Protein AF-A0A958UYF9-F1 (afdb_monomer_lite)

Radius of gyration: 12.69 Å; chains: 1; bounding box: 29×39×25 Å

pLDDT: mean 91.75, std 8.1, range [53.62, 98.12]

Foldseek 3Di:
DLVLLVVLVVCVVVVHPNLVSLQVNLVVLVVCLVCVVVVNNCVPQPDQDPPPDDPVSNVSSVVSVPDDSVNSNVSSCVSNVVND

Structure (mmCIF, N/CA/C/O backbone):
data_AF-A0A958UYF9-F1
#
_entry.id   AF-A0A958UYF9-F1
#
loop_
_atom_site.group_PDB
_atom_site.id
_atom_site.type_symbol
_atom_site.label_atom_id
_atom_site.label_alt_id
_atom_site.label_comp_id
_atom_site.label_asym_id
_atom_site.label_entity_id
_atom_site.label_seq_id
_atom_site.pdbx_PDB_ins_code
_atom_site.Cartn_x
_atom_site.Cartn_y
_atom_site.Cartn_z
_atom_site.occupancy
_atom_site.B_iso_or_equiv
_atom_site.auth_seq_id
_atom_site.auth_comp_id
_atom_site.auth_asym_id
_atom_site.auth_atom_id
_atom_site.pdbx_PDB_model_num
ATOM 1 N N . TYR A 1 1 ? -5.060 0.011 -6.971 1.00 83.81 1 TYR A N 1
ATOM 2 C CA . TYR A 1 1 ? -3.893 0.751 -6.440 1.00 83.81 1 TYR A CA 1
ATOM 3 C C . TYR A 1 1 ? -2.693 -0.166 -6.225 1.00 83.81 1 TYR A C 1
ATOM 5 O O . TYR A 1 1 ? -1.602 0.213 -6.626 1.00 83.81 1 TYR A O 1
ATOM 13 N N . GLY A 1 2 ? -2.875 -1.384 -5.689 1.00 86.25 2 GLY A N 1
ATOM 14 C CA . GLY A 1 2 ? -1.773 -2.330 -5.440 1.00 86.25 2 GLY A CA 1
ATOM 15 C C . GLY A 1 2 ? -0.903 -2.654 -6.664 1.00 86.25 2 GLY A C 1
ATOM 16 O O . GLY A 1 2 ? 0.316 -2.582 -6.571 1.00 86.25 2 GLY A O 1
ATOM 17 N N . LEU A 1 3 ? -1.501 -2.910 -7.834 1.00 90.50 3 LEU A N 1
ATOM 18 C CA . LEU A 1 3 ? -0.737 -3.141 -9.071 1.00 90.50 3 LEU A CA 1
ATOM 19 C C . LEU A 1 3 ? 0.132 -1.933 -9.474 1.00 90.50 3 LEU A C 1
ATOM 21 O O . LEU A 1 3 ? 1.249 -2.107 -9.949 1.00 90.50 3 LEU A O 1
ATOM 25 N N . GLY A 1 4 ? -0.357 -0.711 -9.237 1.00 91.19 4 GLY A N 1
ATOM 26 C CA . GLY A 1 4 ? 0.396 0.517 -9.504 1.00 91.19 4 GLY A CA 1
ATOM 27 C C . GLY A 1 4 ? 1.617 0.667 -8.596 1.00 91.19 4 GLY A C 1
ATOM 28 O O . GLY A 1 4 ? 2.672 1.074 -9.069 1.00 91.19 4 GLY A O 1
ATOM 29 N N . ILE A 1 5 ? 1.499 0.278 -7.320 1.00 93.50 5 ILE A N 1
ATOM 30 C CA . ILE A 1 5 ? 2.629 0.234 -6.375 1.00 93.50 5 ILE A CA 1
ATOM 31 C C . ILE A 1 5 ? 3.666 -0.781 -6.854 1.00 93.50 5 ILE A C 1
ATOM 33 O O . ILE A 1 5 ? 4.840 -0.444 -6.955 1.00 93.50 5 ILE A O 1
ATOM 37 N N . TYR A 1 6 ? 3.230 -1.991 -7.209 1.00 94.25 6 TYR A N 1
ATOM 38 C CA . TYR A 1 6 ? 4.129 -3.038 -7.693 1.00 94.25 6 TYR A CA 1
ATOM 39 C C . TYR A 1 6 ? 4.907 -2.603 -8.946 1.00 94.25 6 TYR A C 1
ATOM 41 O O . TYR A 1 6 ? 6.132 -2.697 -8.973 1.00 94.25 6 TYR A O 1
ATOM 49 N N . ALA A 1 7 ? 4.221 -2.032 -9.943 1.00 91.38 7 ALA A N 1
ATOM 50 C CA . ALA A 1 7 ? 4.866 -1.511 -11.149 1.00 91.38 7 ALA A CA 1
ATOM 51 C C . ALA A 1 7 ? 5.826 -0.343 -10.847 1.00 91.38 7 ALA A C 1
ATOM 53 O O . ALA A 1 7 ? 6.931 -0.287 -11.384 1.00 91.38 7 ALA A O 1
ATOM 54 N N . ALA A 1 8 ? 5.442 0.579 -9.958 1.00 89.06 8 ALA A N 1
ATOM 55 C CA . ALA A 1 8 ? 6.305 1.685 -9.547 1.00 89.06 8 ALA A CA 1
ATOM 56 C C . ALA A 1 8 ? 7.579 1.192 -8.838 1.00 89.06 8 ALA A C 1
ATOM 58 O O . ALA A 1 8 ? 8.662 1.708 -9.109 1.00 89.06 8 ALA A O 1
ATOM 59 N N . MET A 1 9 ? 7.485 0.157 -7.997 1.00 89.50 9 MET A N 1
ATOM 60 C CA . MET A 1 9 ? 8.656 -0.465 -7.369 1.00 89.50 9 MET A CA 1
ATOM 61 C C . MET A 1 9 ? 9.609 -1.071 -8.409 1.00 89.50 9 MET A C 1
ATOM 63 O O . MET A 1 9 ? 10.819 -0.888 -8.294 1.00 89.50 9 MET A O 1
ATOM 67 N N . GLN A 1 10 ? 9.084 -1.717 -9.456 1.00 90.00 10 GLN A N 1
ATOM 68 C CA . GLN A 1 10 ? 9.903 -2.235 -10.560 1.00 90.00 10 GLN A CA 1
ATOM 69 C C . GLN A 1 10 ? 10.617 -1.106 -11.323 1.00 90.00 10 GLN A C 1
ATOM 71 O O . GLN A 1 10 ? 11.807 -1.205 -11.609 1.00 90.00 10 GLN A O 1
ATOM 76 N N . PHE A 1 11 ? 9.939 0.015 -11.591 1.00 87.81 11 PHE A N 1
ATOM 77 C CA . PHE A 1 11 ? 10.576 1.166 -12.244 1.00 87.81 11 PHE A CA 1
ATOM 78 C C . PHE A 1 11 ? 11.660 1.840 -11.392 1.00 87.81 11 PHE A C 1
ATOM 80 O O . PHE A 1 11 ? 12.644 2.337 -11.947 1.00 87.81 11 PHE A O 1
ATOM 87 N N . LEU A 1 12 ? 11.504 1.851 -10.063 1.00 86.38 12 LEU A N 1
ATOM 88 C CA . LEU A 1 12 ? 12.533 2.356 -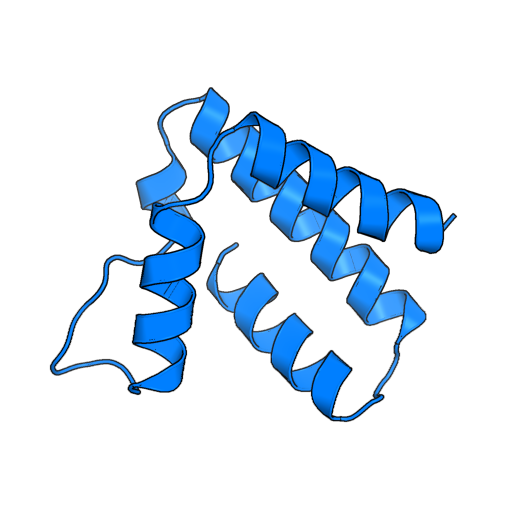9.150 1.00 86.38 12 LEU A CA 1
ATOM 89 C C . LEU A 1 12 ? 13.775 1.461 -9.129 1.00 86.38 12 LEU A C 1
ATOM 91 O O . LEU A 1 12 ? 14.884 1.990 -9.098 1.00 86.38 12 LEU A O 1
ATOM 95 N N . GLN A 1 13 ? 13.611 0.136 -9.201 1.00 84.88 13 GLN A N 1
ATOM 96 C CA . GLN A 1 13 ? 14.744 -0.794 -9.321 1.00 84.88 13 GLN A CA 1
ATOM 97 C C . GLN A 1 13 ? 15.576 -0.511 -10.581 1.00 84.88 13 GLN A C 1
ATOM 99 O O . GLN A 1 13 ? 16.804 -0.501 -10.522 1.00 84.88 13 GLN A O 1
ATOM 104 N N . ASP A 1 14 ? 14.910 -0.169 -11.685 1.00 83.19 14 ASP A N 1
ATOM 105 C CA . ASP A 1 14 ? 15.537 0.209 -12.957 1.00 83.19 14 ASP A CA 1
ATOM 106 C C . ASP A 1 14 ? 16.131 1.637 -12.980 1.00 83.19 14 ASP A C 1
ATOM 108 O O . ASP A 1 14 ? 16.654 2.064 -14.012 1.00 83.19 14 ASP A O 1
ATOM 112 N N . LYS A 1 15 ? 16.021 2.413 -11.888 1.00 75.88 15 LYS A N 1
ATOM 113 C CA . LYS A 1 15 ? 16.403 3.842 -11.795 1.00 75.88 15 LYS A CA 1
ATOM 114 C C . LYS A 1 15 ? 15.769 4.743 -12.870 1.00 75.88 15 LYS A C 1
ATOM 116 O O . LYS A 1 15 ? 16.320 5.781 -13.242 1.00 75.88 15 LYS A O 1
ATOM 121 N N . LYS A 1 16 ? 14.588 4.383 -13.385 1.00 69.75 16 LYS A N 1
ATOM 122 C CA . LYS A 1 16 ? 13.880 5.166 -14.413 1.00 69.75 16 LYS A C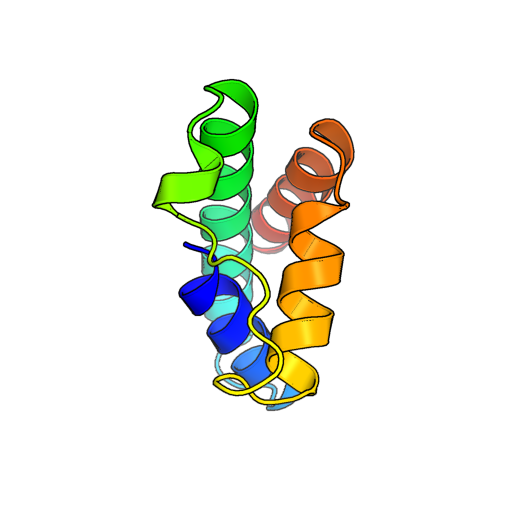A 1
ATOM 123 C C . LYS A 1 16 ? 12.943 6.189 -13.771 1.00 69.75 16 LYS A C 1
ATOM 125 O O . LYS A 1 16 ? 12.103 5.841 -12.944 1.00 69.75 16 LYS A O 1
ATOM 130 N N . LYS A 1 17 ? 13.028 7.448 -14.230 1.00 70.75 17 LYS A N 1
ATOM 131 C CA . LYS A 1 17 ? 12.103 8.547 -13.868 1.00 70.75 17 LYS A CA 1
ATOM 132 C C . LYS A 1 17 ? 11.867 8.661 -12.352 1.00 70.75 17 LYS A C 1
ATOM 134 O O . LYS A 1 17 ? 10.731 8.791 -11.907 1.00 70.75 17 LYS A O 1
ATOM 139 N N . GLU A 1 18 ? 12.945 8.598 -11.574 1.00 79.94 18 GLU A N 1
ATOM 140 C CA . GLU A 1 18 ? 12.914 8.372 -10.123 1.00 79.94 18 GLU A CA 1
ATOM 141 C C . GLU A 1 18 ? 11.976 9.323 -9.363 1.00 79.94 18 GLU A C 1
ATOM 143 O O . GLU A 1 18 ? 11.110 8.851 -8.633 1.00 79.94 18 GLU A O 1
ATOM 148 N N . ALA A 1 19 ? 12.066 10.638 -9.591 1.00 85.50 19 ALA A N 1
ATOM 149 C CA . ALA A 1 19 ? 11.220 11.617 -8.900 1.00 85.50 19 ALA A CA 1
ATOM 150 C C . ALA A 1 19 ? 9.719 11.439 -9.210 1.00 85.50 19 ALA A C 1
ATOM 152 O O . ALA A 1 19 ? 8.891 11.383 -8.305 1.00 85.50 19 ALA A O 1
ATOM 153 N N . TYR A 1 20 ? 9.364 11.276 -10.490 1.00 86.75 20 TYR A N 1
ATOM 154 C CA . TYR A 1 20 ? 7.975 11.047 -10.905 1.00 86.75 20 TYR A CA 1
ATOM 155 C C . TYR A 1 20 ? 7.433 9.733 -10.331 1.00 86.75 20 TYR A C 1
ATOM 157 O O . TYR A 1 20 ? 6.315 9.680 -9.820 1.00 86.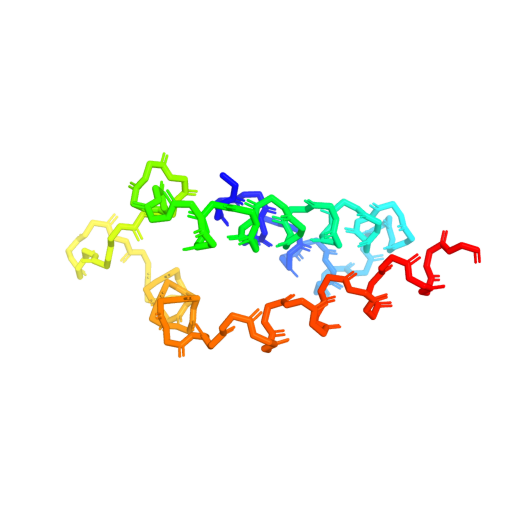75 20 TYR A O 1
ATOM 165 N N . THR A 1 21 ? 8.236 8.670 -10.384 1.00 89.50 21 THR A N 1
ATOM 166 C CA . THR A 1 21 ? 7.855 7.352 -9.872 1.00 89.50 21 THR A CA 1
ATOM 167 C C . THR A 1 21 ? 7.674 7.378 -8.351 1.00 89.50 21 THR A C 1
ATOM 169 O O . THR A 1 21 ? 6.683 6.836 -7.864 1.00 89.50 21 THR A O 1
ATOM 172 N N . LYS A 1 22 ? 8.558 8.057 -7.600 1.00 91.12 22 LYS A N 1
ATOM 173 C CA . LYS A 1 22 ? 8.429 8.250 -6.142 1.00 91.12 22 LYS A CA 1
ATOM 174 C C . LYS A 1 22 ? 7.168 9.030 -5.774 1.00 91.12 22 LYS A C 1
ATOM 176 O O . LYS A 1 22 ? 6.421 8.583 -4.905 1.00 91.12 22 LYS A O 1
ATOM 181 N N . PHE A 1 23 ? 6.865 10.121 -6.478 1.00 91.75 23 PHE A N 1
ATOM 182 C CA . PHE A 1 23 ? 5.640 10.890 -6.242 1.00 91.75 23 PHE A CA 1
ATOM 183 C C . PHE A 1 23 ? 4.382 10.023 -6.399 1.00 91.75 23 PHE A C 1
ATOM 185 O O . PHE A 1 23 ? 3.519 9.984 -5.516 1.00 91.75 23 PHE A O 1
ATOM 192 N N . TRP A 1 24 ? 4.289 9.270 -7.501 1.00 91.81 24 TRP A N 1
ATOM 193 C CA . TRP A 1 24 ? 3.151 8.382 -7.740 1.00 91.81 24 TRP A CA 1
ATOM 194 C C . TRP A 1 24 ? 3.100 7.203 -6.774 1.00 91.81 24 TRP A C 1
ATOM 196 O O . TRP A 1 24 ? 2.005 6.797 -6.386 1.00 91.81 24 TRP A O 1
ATOM 206 N N . LEU A 1 25 ? 4.249 6.690 -6.335 1.00 94.12 25 LEU A N 1
ATOM 207 C CA . LEU A 1 25 ? 4.318 5.674 -5.291 1.00 94.12 25 LEU A CA 1
ATOM 208 C C . LEU A 1 25 ? 3.701 6.197 -3.987 1.00 94.12 25 LEU A C 1
ATOM 210 O O . LEU A 1 25 ? 2.806 5.552 -3.438 1.00 94.12 25 LEU A O 1
ATOM 214 N N . GLY A 1 26 ? 4.082 7.405 -3.559 1.00 95.50 26 GLY A N 1
ATOM 215 C CA . GLY A 1 26 ? 3.489 8.081 -2.403 1.00 95.50 26 GLY A CA 1
ATOM 216 C C . GLY A 1 26 ? 1.976 8.263 -2.541 1.00 95.50 26 GLY A C 1
ATOM 217 O O . GLY A 1 26 ? 1.219 7.899 -1.640 1.00 95.50 26 GLY A O 1
ATOM 218 N N . LYS A 1 27 ? 1.501 8.718 -3.709 1.00 96.00 27 LYS A N 1
ATOM 219 C CA . LYS A 1 27 ? 0.059 8.852 -3.986 1.00 96.00 27 LYS A CA 1
ATOM 220 C C . LYS A 1 27 ? -0.696 7.529 -3.970 1.00 96.00 27 LYS A C 1
ATOM 222 O O . LYS A 1 27 ? -1.833 7.478 -3.501 1.00 96.00 27 LYS A O 1
ATOM 227 N N . MET A 1 28 ? -0.093 6.444 -4.440 1.00 96.81 28 MET A N 1
ATOM 228 C CA . MET A 1 28 ? -0.729 5.130 -4.381 1.00 96.81 28 MET A CA 1
ATOM 229 C C . MET A 1 28 ? -0.799 4.601 -2.945 1.00 96.81 28 MET A C 1
ATOM 231 O O . MET A 1 28 ? -1.837 4.060 -2.565 1.00 96.81 28 MET A O 1
ATOM 235 N N . PHE A 1 29 ? 0.239 4.807 -2.127 1.00 97.38 29 PHE A N 1
ATOM 236 C CA . PHE A 1 29 ? 0.190 4.481 -0.698 1.00 97.38 29 PHE A CA 1
ATOM 237 C C . PHE A 1 29 ? -0.830 5.340 0.066 1.00 97.38 29 PHE A C 1
ATOM 239 O O . PHE A 1 29 ? -1.560 4.797 0.890 1.00 97.38 29 PHE A O 1
ATOM 246 N N . GLU A 1 30 ? -0.987 6.626 -0.269 1.00 97.50 30 GLU A N 1
ATOM 247 C CA . GLU A 1 30 ? -2.057 7.490 0.264 1.00 97.50 30 GLU A CA 1
ATOM 248 C C . GLU A 1 30 ? -3.451 6.908 -0.049 1.00 97.50 30 GLU A C 1
ATOM 250 O O . GLU A 1 30 ? -4.308 6.810 0.829 1.00 97.50 30 GLU A O 1
ATOM 255 N N . LYS A 1 31 ? -3.675 6.411 -1.274 1.00 97.31 31 LYS A N 1
ATOM 256 C CA . LYS A 1 31 ? -4.934 5.729 -1.625 1.00 97.31 31 LYS A CA 1
ATOM 257 C C . LYS A 1 31 ? -5.128 4.399 -0.893 1.00 97.31 31 LYS A C 1
ATOM 259 O O . LYS A 1 31 ? -6.260 4.072 -0.542 1.00 97.31 31 LYS A O 1
ATOM 264 N N . ILE A 1 32 ? -4.060 3.636 -0.652 1.00 97.69 32 ILE A N 1
ATOM 265 C CA . ILE A 1 32 ? -4.115 2.410 0.161 1.00 97.69 32 ILE A CA 1
ATOM 266 C C . ILE A 1 32 ? -4.441 2.735 1.626 1.00 97.69 32 ILE A C 1
ATOM 268 O O . ILE A 1 32 ? -5.251 2.027 2.224 1.00 97.69 32 ILE A O 1
ATOM 272 N N . TYR A 1 33 ? -3.876 3.810 2.182 1.00 98.00 33 TYR A N 1
ATOM 273 C CA . TYR A 1 33 ? -4.178 4.294 3.532 1.00 98.00 33 TYR A CA 1
ATOM 274 C C . TYR A 1 33 ? -5.666 4.613 3.675 1.00 98.00 33 TYR A C 1
ATOM 276 O O . TYR A 1 33 ? -6.335 4.045 4.540 1.00 98.00 33 TYR A O 1
ATOM 284 N N . GLU A 1 34 ? -6.206 5.436 2.773 1.00 97.56 34 GLU A N 1
ATOM 285 C CA . GLU A 1 34 ? -7.631 5.774 2.776 1.00 97.56 34 GLU A CA 1
ATOM 286 C C . GLU A 1 34 ? -8.502 4.527 2.605 1.00 97.56 34 GLU A C 1
ATOM 288 O O . GLU A 1 34 ? -9.515 4.368 3.286 1.00 97.56 34 GLU A O 1
ATOM 293 N N . ALA A 1 35 ? -8.101 3.594 1.741 1.00 96.94 35 ALA A N 1
ATOM 294 C CA . ALA A 1 35 ? -8.862 2.372 1.537 1.00 96.94 35 ALA A CA 1
ATOM 295 C C . ALA A 1 35 ? -8.879 1.458 2.776 1.00 96.94 35 ALA A C 1
ATOM 297 O O . ALA A 1 35 ? -9.906 0.861 3.112 1.00 96.94 35 ALA A O 1
ATOM 298 N N . ARG A 1 36 ? -7.750 1.355 3.487 1.00 96.81 36 ARG A N 1
ATOM 299 C CA . ARG A 1 36 ? -7.644 0.573 4.724 1.00 96.81 36 ARG A CA 1
ATOM 300 C C . ARG A 1 36 ? -8.414 1.222 5.869 1.00 96.81 36 ARG A C 1
ATOM 302 O O . ARG A 1 36 ? -9.145 0.519 6.560 1.00 96.81 36 ARG A O 1
ATOM 309 N N . LYS A 1 37 ? -8.313 2.547 6.016 1.00 97.31 37 LYS A N 1
ATOM 310 C CA . LYS A 1 37 ? -9.072 3.341 6.995 1.00 97.31 37 LYS A CA 1
ATOM 311 C C . LYS A 1 37 ? -10.585 3.191 6.811 1.00 97.31 37 LYS A C 1
ATOM 313 O O . LYS A 1 37 ? -11.313 3.110 7.791 1.00 97.31 37 LYS A O 1
ATOM 318 N N . ASN A 1 38 ? -11.038 3.104 5.561 1.00 97.25 38 ASN A N 1
ATOM 319 C CA . ASN A 1 38 ? -12.450 2.963 5.201 1.00 97.25 38 ASN A CA 1
ATOM 320 C C . ASN A 1 38 ? -12.899 1.499 5.003 1.00 97.25 38 ASN A C 1
ATOM 322 O O . ASN A 1 38 ? -13.953 1.259 4.415 1.00 97.25 38 ASN A O 1
ATOM 326 N N . TYR A 1 39 ? -12.105 0.516 5.450 1.00 94.44 39 TYR A N 1
ATOM 327 C CA . TYR A 1 39 ? -12.421 -0.921 5.385 1.00 94.44 39 TYR A CA 1
ATOM 328 C C . TYR A 1 39 ? -12.758 -1.461 3.979 1.00 94.44 39 TYR A C 1
ATOM 330 O O . TYR A 1 39 ? -13.471 -2.452 3.838 1.00 94.44 39 TYR A O 1
ATOM 338 N N . ASN A 1 40 ? -12.233 -0.841 2.918 1.00 96.50 40 ASN A N 1
ATOM 339 C CA . ASN A 1 40 ? -12.511 -1.211 1.525 1.00 96.50 40 ASN A CA 1
ATOM 340 C C . ASN A 1 40 ? -11.244 -1.577 0.724 1.00 96.50 40 ASN A C 1
ATOM 342 O O . ASN A 1 40 ? -11.278 -1.652 -0.506 1.00 96.50 40 ASN A O 1
ATOM 346 N N . LEU A 1 41 ? -10.132 -1.856 1.419 1.00 94.94 41 LEU A N 1
ATOM 347 C CA . LEU A 1 41 ? -8.839 -2.229 0.830 1.00 94.94 41 LEU A CA 1
ATOM 348 C C . LEU A 1 41 ? -8.937 -3.402 -0.158 1.00 94.94 41 LEU A C 1
ATOM 350 O O . LEU A 1 41 ? -8.276 -3.396 -1.194 1.00 94.94 41 LEU A O 1
ATOM 354 N N . ASN A 1 42 ? -9.809 -4.371 0.121 1.00 94.75 42 ASN A N 1
ATOM 355 C CA . ASN A 1 42 ? -10.073 -5.531 -0.736 1.00 94.75 42 ASN A CA 1
ATOM 356 C C . ASN A 1 42 ? -10.559 -5.181 -2.155 1.00 94.75 42 ASN A C 1
ATOM 358 O O . ASN A 1 42 ? -10.510 -6.043 -3.026 1.00 94.75 42 ASN A O 1
ATOM 362 N N . ARG A 1 43 ? -11.034 -3.953 -2.397 1.00 93.88 43 ARG A N 1
ATOM 363 C CA . ARG A 1 43 ? -11.413 -3.469 -3.735 1.00 93.88 43 ARG A CA 1
ATOM 364 C C . ARG A 1 43 ? -10.218 -2.994 -4.562 1.00 93.88 43 ARG A C 1
ATOM 366 O O . ARG A 1 43 ? -10.350 -2.802 -5.765 1.00 93.88 43 ARG A O 1
ATOM 373 N N . TYR A 1 44 ? -9.077 -2.750 -3.920 1.00 94.62 44 TYR A N 1
ATOM 374 C CA . TYR A 1 44 ? -7.948 -2.039 -4.523 1.00 94.62 44 TYR A CA 1
ATOM 375 C C . TYR A 1 44 ? -6.601 -2.761 -4.415 1.00 94.62 44 TYR A C 1
ATOM 377 O O . TYR A 1 44 ? -5.633 -2.317 -5.058 1.00 94.62 44 TYR A O 1
ATOM 385 N N . LEU A 1 45 ? -6.547 -3.816 -3.601 1.00 95.56 45 LEU A N 1
ATOM 386 C CA . LEU A 1 45 ? -5.413 -4.706 -3.401 1.00 95.56 45 LEU A CA 1
ATOM 387 C C . LEU A 1 45 ? -5.871 -6.150 -3.618 1.00 95.56 45 LEU A C 1
ATOM 389 O O . LEU A 1 45 ? -6.820 -6.613 -2.979 1.00 95.56 45 LEU A O 1
ATOM 393 N N . ASP A 1 46 ? -5.180 -6.848 -4.511 1.00 95.25 46 ASP A N 1
ATOM 394 C CA . ASP A 1 46 ? -5.492 -8.234 -4.837 1.00 95.25 46 ASP A CA 1
ATOM 395 C C . ASP A 1 46 ? -5.230 -9.152 -3.645 1.00 95.25 46 ASP A C 1
ATOM 397 O O . ASP A 1 46 ? -4.363 -8.906 -2.806 1.00 95.25 46 ASP A O 1
ATOM 401 N N . ARG A 1 47 ? -5.976 -10.254 -3.575 1.00 93.88 47 ARG A N 1
ATOM 402 C CA . ARG A 1 47 ? -5.674 -11.340 -2.638 1.00 93.88 47 ARG A CA 1
ATOM 403 C C . ARG A 1 47 ? -4.527 -12.187 -3.180 1.00 93.88 47 ARG A C 1
ATOM 405 O O . ARG A 1 47 ? -4.359 -12.313 -4.393 1.00 93.88 47 ARG A O 1
ATOM 412 N N . VAL A 1 48 ? -3.788 -12.806 -2.269 1.00 93.81 48 VAL A N 1
ATOM 413 C CA . VAL A 1 48 ? -2.725 -13.757 -2.606 1.00 93.81 48 VAL A CA 1
ATOM 414 C C . VAL A 1 48 ? -3.347 -15.002 -3.242 1.00 93.81 48 VAL A C 1
ATOM 416 O O . VAL A 1 48 ? -4.246 -15.615 -2.662 1.00 93.81 48 VAL A O 1
ATOM 419 N N . LYS A 1 49 ? -2.882 -15.364 -4.440 1.00 92.88 49 LYS A N 1
ATOM 420 C CA . LYS A 1 49 ? -3.324 -16.540 -5.202 1.00 92.88 49 LYS A CA 1
ATOM 421 C C . LYS A 1 49 ? -2.106 -17.339 -5.680 1.00 92.88 49 LYS A C 1
ATOM 423 O O . LYS A 1 49 ? -1.566 -17.028 -6.741 1.00 92.88 49 LYS A O 1
ATOM 428 N N . PRO A 1 50 ? -1.694 -18.394 -4.951 1.00 87.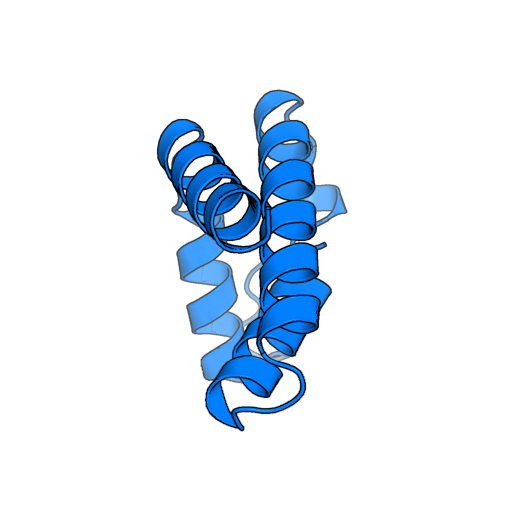06 50 PRO A N 1
ATOM 429 C CA . PRO A 1 50 ? -0.428 -19.085 -5.207 1.00 87.06 50 PRO A CA 1
ATOM 430 C C . PRO A 1 50 ? -0.243 -19.678 -6.607 1.00 87.06 50 PRO A C 1
ATOM 432 O O . PRO A 1 50 ? 0.885 -19.822 -7.062 1.00 87.06 50 PRO A O 1
ATOM 435 N N . LYS A 1 51 ? -1.339 -20.037 -7.284 1.00 90.50 51 LYS A N 1
ATOM 436 C CA . LYS A 1 51 ? -1.309 -20.697 -8.599 1.00 90.50 51 LYS A CA 1
ATOM 437 C C . LYS A 1 51 ? -1.347 -19.728 -9.783 1.00 90.50 51 LYS A C 1
ATOM 439 O O . LYS A 1 51 ? -0.934 -20.106 -10.872 1.00 90.50 51 LYS A O 1
ATOM 444 N N . ASP A 1 52 ? -1.810 -18.498 -9.560 1.00 90.81 52 ASP A N 1
ATOM 445 C CA . ASP A 1 52 ? -2.149 -17.553 -10.635 1.00 90.81 52 ASP A CA 1
ATOM 446 C C . ASP A 1 52 ? -1.224 -16.322 -10.655 1.00 90.81 52 ASP A C 1
ATOM 448 O O . ASP A 1 52 ? -1.414 -15.406 -11.452 1.00 90.81 52 ASP A O 1
ATOM 452 N N . GLN A 1 53 ? -0.254 -16.253 -9.740 1.00 92.69 53 GLN A N 1
ATOM 453 C CA . GLN A 1 53 ? 0.606 -15.089 -9.522 1.00 92.69 53 GLN A CA 1
ATOM 454 C C . GLN A 1 53 ? 2.069 -15.518 -9.436 1.00 92.69 53 GLN A C 1
ATOM 456 O O . GLN A 1 53 ? 2.378 -16.564 -8.866 1.00 92.69 53 GLN A O 1
ATOM 461 N N . SER A 1 54 ? 2.984 -14.687 -9.942 1.00 93.69 54 SER A N 1
ATOM 462 C CA . SER A 1 54 ? 4.418 -14.902 -9.730 1.00 93.69 54 SER A CA 1
ATOM 463 C C . SER A 1 54 ? 4.760 -14.859 -8.239 1.00 93.69 54 SER A C 1
ATOM 465 O O . SER A 1 54 ? 4.102 -14.168 -7.458 1.00 93.69 54 SER A O 1
ATOM 467 N N . GLU A 1 55 ? 5.823 -15.554 -7.839 1.00 94.62 55 GLU A N 1
ATOM 468 C CA . GLU A 1 55 ? 6.282 -15.559 -6.446 1.00 94.62 55 GLU A CA 1
ATOM 469 C C . GLU A 1 55 ? 6.561 -14.138 -5.927 1.00 94.62 55 GLU A C 1
ATOM 471 O O . GLU A 1 55 ? 6.122 -13.771 -4.838 1.00 94.62 55 GLU A O 1
ATOM 476 N N . SER A 1 56 ? 7.206 -13.296 -6.740 1.00 94.00 56 SER A N 1
ATOM 477 C CA . SER A 1 56 ? 7.504 -11.909 -6.368 1.00 94.00 56 SER A CA 1
ATOM 478 C C . SER A 1 56 ? 6.242 -11.076 -6.130 1.00 94.00 56 SER A C 1
ATOM 480 O O . SER A 1 56 ? 6.206 -10.254 -5.213 1.00 94.00 56 SER A O 1
ATOM 482 N N . TYR A 1 57 ? 5.180 -11.299 -6.910 1.00 95.06 57 TYR A N 1
ATOM 483 C CA . TYR A 1 57 ? 3.910 -10.613 -6.696 1.00 95.06 57 TYR A CA 1
ATOM 484 C C . TYR A 1 57 ? 3.189 -11.130 -5.446 1.00 95.06 57 TYR A C 1
ATOM 486 O O . TYR A 1 57 ? 2.624 -10.341 -4.693 1.00 95.06 57 TYR A O 1
ATOM 494 N N . GLN A 1 58 ? 3.267 -12.431 -5.159 1.00 95.25 58 GLN A N 1
ATOM 495 C CA . GLN A 1 58 ? 2.723 -12.999 -3.921 1.00 95.25 58 GLN A CA 1
ATOM 496 C C . GLN A 1 58 ? 3.417 -12.430 -2.678 1.00 95.25 58 GLN A C 1
ATOM 498 O O . GLN A 1 58 ? 2.743 -12.042 -1.725 1.00 95.25 58 GLN A O 1
ATOM 503 N N . GLN A 1 59 ? 4.750 -12.330 -2.691 1.00 95.19 59 GLN A N 1
ATOM 504 C CA . GLN A 1 59 ? 5.525 -11.710 -1.611 1.00 95.19 59 GLN A CA 1
ATOM 505 C C . GLN A 1 59 ? 5.134 -10.239 -1.415 1.00 95.19 59 GLN A C 1
ATOM 507 O O . GLN A 1 59 ? 4.893 -9.811 -0.285 1.00 95.19 59 GLN A O 1
ATOM 512 N N . PHE A 1 60 ? 4.980 -9.490 -2.511 1.00 96.12 60 PHE A N 1
ATOM 513 C CA . PHE A 1 60 ? 4.466 -8.121 -2.476 1.00 96.12 60 PHE A CA 1
ATOM 514 C C . PHE A 1 60 ? 3.073 -8.042 -1.834 1.00 96.12 60 PHE A C 1
ATOM 516 O O . PHE A 1 60 ? 2.856 -7.241 -0.925 1.00 96.12 60 PHE A O 1
ATOM 523 N N . LEU A 1 61 ? 2.126 -8.882 -2.261 1.00 96.88 61 LEU A N 1
ATOM 524 C CA . LEU A 1 61 ? 0.774 -8.881 -1.703 1.00 96.88 61 LEU A CA 1
ATOM 525 C C . LEU A 1 61 ? 0.772 -9.258 -0.216 1.00 96.88 61 LEU A C 1
ATOM 527 O O . LEU A 1 61 ? 0.092 -8.594 0.564 1.00 96.88 61 LEU A O 1
ATOM 531 N N . ASN A 1 62 ? 1.556 -10.260 0.192 1.00 96.31 62 ASN A N 1
ATOM 532 C CA . ASN A 1 62 ? 1.722 -10.635 1.600 1.00 96.31 62 ASN A CA 1
ATOM 533 C C . ASN A 1 62 ? 2.221 -9.455 2.442 1.00 96.31 62 ASN A C 1
ATOM 535 O O . ASN A 1 62 ? 1.655 -9.166 3.495 1.00 96.31 62 ASN A O 1
ATOM 539 N N . PHE A 1 63 ? 3.239 -8.740 1.960 1.00 96.06 63 PHE A N 1
ATOM 540 C CA . PHE A 1 63 ? 3.735 -7.532 2.613 1.00 96.06 63 PHE A CA 1
ATOM 541 C C . PHE A 1 63 ? 2.628 -6.477 2.754 1.00 96.06 63 PHE A C 1
ATOM 543 O O . PHE A 1 63 ? 2.331 -6.036 3.862 1.00 96.06 63 PHE A O 1
ATOM 550 N N . MET A 1 64 ? 1.945 -6.136 1.657 1.00 97.25 64 MET A N 1
ATOM 551 C CA . MET A 1 64 ? 0.895 -5.109 1.651 1.00 97.25 64 MET A CA 1
ATOM 552 C C . MET A 1 64 ? -0.279 -5.445 2.583 1.00 97.25 64 MET A C 1
ATOM 554 O O . MET A 1 64 ? -0.810 -4.568 3.276 1.00 97.25 64 MET A O 1
ATOM 558 N N . TRP A 1 65 ? -0.689 -6.714 2.633 1.00 96.88 65 TRP A N 1
ATOM 559 C CA . TRP A 1 65 ? -1.756 -7.160 3.527 1.00 96.88 65 TRP A CA 1
ATOM 560 C C . TRP A 1 65 ? -1.354 -7.117 5.001 1.00 96.88 65 TRP A C 1
ATOM 562 O O . TRP A 1 65 ? -2.226 -6.862 5.829 1.00 96.88 65 TRP A O 1
ATOM 572 N N . ASN A 1 66 ? -0.071 -7.265 5.328 1.00 97.06 66 ASN A N 1
ATOM 573 C CA . ASN A 1 66 ? 0.415 -7.243 6.709 1.00 97.06 66 ASN A CA 1
ATOM 574 C C . ASN A 1 66 ? 0.741 -5.841 7.249 1.00 97.06 66 ASN A C 1
ATOM 576 O O . ASN A 1 66 ? 0.895 -5.695 8.458 1.00 97.06 66 ASN A O 1
ATOM 580 N N . LEU A 1 67 ? 0.799 -4.812 6.396 1.00 97.19 67 LEU A N 1
ATOM 581 C CA . LEU A 1 67 ? 1.058 -3.440 6.843 1.00 97.19 67 LEU A CA 1
ATOM 582 C C . LEU A 1 67 ? -0.035 -2.899 7.778 1.00 97.19 67 LEU A C 1
ATOM 584 O O . LEU A 1 67 ? -1.232 -2.969 7.485 1.00 97.19 67 LEU A O 1
ATOM 588 N N . LYS A 1 68 ? 0.362 -2.249 8.863 1.00 97.50 68 LYS A N 1
ATOM 589 C CA . LYS A 1 68 ? -0.546 -1.501 9.734 1.00 97.50 68 LYS A CA 1
ATOM 590 C C . LYS A 1 68 ? -0.912 -0.153 9.115 1.00 97.50 68 LYS A C 1
ATOM 592 O O . LYS A 1 68 ? -0.270 0.338 8.188 1.00 97.50 68 LYS A O 1
ATOM 597 N N . LEU A 1 69 ? -1.999 0.444 9.600 1.00 97.50 69 LEU A N 1
ATOM 598 C CA . LEU A 1 69 ? -2.524 1.696 9.050 1.00 97.50 69 LEU A CA 1
ATOM 599 C C . LEU A 1 69 ? -1.513 2.855 9.167 1.00 97.50 69 LEU A C 1
ATOM 601 O O . LEU A 1 69 ? -1.370 3.641 8.232 1.00 97.50 69 LEU A O 1
ATOM 605 N N . ASP A 1 70 ? -0.810 2.941 10.293 1.00 97.88 70 ASP A N 1
ATOM 606 C CA . ASP A 1 70 ? 0.248 3.915 10.572 1.00 97.88 70 ASP A CA 1
ATOM 607 C C . ASP A 1 70 ? 1.493 3.688 9.706 1.00 97.88 70 ASP A C 1
ATOM 609 O O . ASP A 1 70 ? 2.025 4.645 9.148 1.00 97.88 70 ASP A O 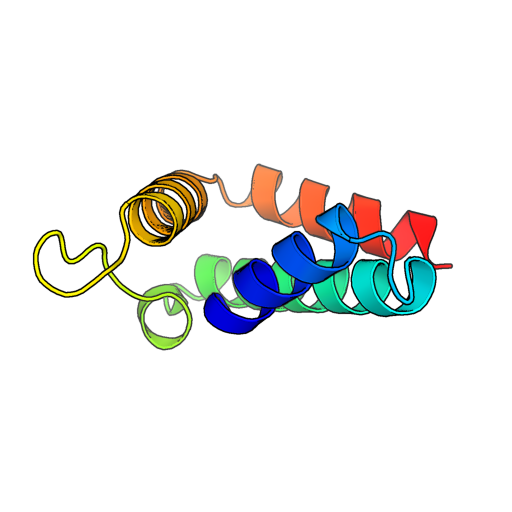1
ATOM 613 N N . GLU A 1 71 ? 1.897 2.433 9.497 1.00 98.12 71 GLU A N 1
ATOM 614 C CA . GLU A 1 71 ? 3.010 2.083 8.604 1.00 98.12 71 GLU A CA 1
ATOM 615 C C . GLU A 1 71 ? 2.727 2.526 7.161 1.00 98.12 71 GLU A C 1
ATOM 617 O O . GLU A 1 71 ? 3.584 3.126 6.512 1.00 98.12 71 GLU A O 1
ATOM 622 N N . ILE A 1 72 ? 1.500 2.314 6.666 1.00 97.81 72 ILE A N 1
ATOM 623 C CA . ILE A 1 72 ? 1.090 2.777 5.329 1.00 97.81 72 ILE A CA 1
ATOM 624 C C . ILE A 1 72 ? 1.166 4.302 5.239 1.00 97.81 72 ILE A C 1
ATOM 626 O O . ILE A 1 72 ? 1.659 4.832 4.241 1.00 97.81 72 ILE A O 1
ATOM 630 N N . LYS A 1 73 ? 0.685 5.013 6.269 1.00 97.81 73 LYS A N 1
ATOM 631 C CA . LYS A 1 73 ? 0.729 6.479 6.301 1.00 97.81 73 LYS A CA 1
ATOM 632 C C . LYS A 1 73 ? 2.166 6.987 6.287 1.00 97.81 73 LYS A C 1
ATOM 634 O O . LYS A 1 73 ? 2.477 7.890 5.518 1.00 97.81 73 LYS A O 1
ATOM 639 N N . HIS A 1 74 ? 3.035 6.370 7.080 1.00 97.88 74 HIS A N 1
ATOM 640 C CA . HIS A 1 74 ? 4.447 6.720 7.141 1.00 97.88 74 HIS A CA 1
ATOM 641 C C . HIS A 1 74 ? 5.144 6.530 5.784 1.00 97.88 74 HIS A C 1
ATOM 643 O O . HIS A 1 74 ? 5.873 7.416 5.343 1.00 97.88 74 HIS A O 1
ATOM 649 N N . ILE A 1 75 ? 4.864 5.429 5.076 1.00 96.56 75 ILE A N 1
ATOM 650 C CA . ILE A 1 75 ? 5.395 5.190 3.724 1.00 96.56 75 ILE A CA 1
ATOM 651 C C . ILE A 1 75 ? 4.883 6.248 2.734 1.00 96.56 75 ILE A C 1
ATOM 653 O O . ILE A 1 75 ? 5.668 6.789 1.954 1.00 96.56 75 ILE A O 1
ATOM 657 N N . ALA A 1 76 ? 3.582 6.559 2.761 1.00 96.81 76 ALA A N 1
ATOM 658 C CA . ALA A 1 76 ? 3.000 7.584 1.895 1.00 96.81 76 ALA A CA 1
ATOM 659 C C . ALA A 1 76 ? 3.674 8.948 2.114 1.00 96.81 76 ALA A C 1
ATOM 661 O O . ALA A 1 76 ? 4.107 9.588 1.155 1.00 96.81 76 ALA A O 1
ATOM 662 N N . ASP A 1 77 ? 3.813 9.357 3.375 1.00 96.62 77 ASP A N 1
ATOM 663 C CA . ASP A 1 77 ? 4.395 10.644 3.752 1.00 96.62 77 ASP A CA 1
ATOM 664 C C . ASP A 1 77 ? 5.869 10.745 3.387 1.00 96.62 77 ASP A C 1
ATOM 666 O O . ASP A 1 77 ? 6.301 11.783 2.892 1.00 96.62 77 ASP A O 1
ATOM 670 N N . HIS A 1 78 ? 6.631 9.668 3.585 1.00 95.31 78 HIS A N 1
ATOM 671 C CA . HIS A 1 78 ? 8.036 9.608 3.203 1.00 95.31 78 HIS A CA 1
ATOM 672 C C . HIS A 1 78 ? 8.218 9.941 1.715 1.00 95.31 78 HIS A C 1
ATOM 674 O O . HIS A 1 78 ? 8.924 10.891 1.377 1.00 95.31 78 HIS A O 1
ATOM 680 N N . TYR A 1 79 ? 7.507 9.238 0.829 1.00 93.44 79 TYR A N 1
ATOM 681 C CA . TYR A 1 79 ? 7.632 9.460 -0.613 1.00 93.44 79 TYR A CA 1
ATOM 682 C C . TYR A 1 79 ? 7.057 10.801 -1.081 1.00 93.44 79 TYR A C 1
ATOM 684 O O . TYR A 1 79 ? 7.594 11.401 -2.012 1.00 93.44 79 TYR A O 1
ATOM 692 N N . LEU A 1 80 ? 5.987 11.300 -0.454 1.00 92.69 80 LEU A N 1
ATOM 693 C CA . LEU A 1 80 ? 5.427 12.609 -0.803 1.00 92.69 80 LEU A CA 1
ATOM 694 C C . LEU A 1 80 ? 6.330 13.763 -0.347 1.00 92.69 80 LEU A C 1
ATOM 696 O O . LEU A 1 80 ? 6.474 14.740 -1.080 1.00 92.69 80 LEU A O 1
ATOM 700 N N . LYS A 1 81 ? 6.978 13.636 0.817 1.00 88.81 81 LYS A N 1
ATOM 701 C CA . LYS A 1 81 ? 7.900 14.646 1.348 1.00 88.81 81 LYS A CA 1
ATOM 702 C C . LYS A 1 81 ? 9.198 14.717 0.545 1.00 88.81 81 LYS A C 1
ATOM 704 O O . LYS A 1 81 ? 9.684 15.812 0.309 1.00 88.81 81 LYS A O 1
ATOM 709 N N . GLU A 1 82 ? 9.733 13.580 0.099 1.00 74.31 82 GLU A N 1
ATOM 710 C CA . GLU A 1 82 ? 10.912 13.546 -0.786 1.00 74.31 82 GLU A CA 1
ATOM 711 C C . GLU A 1 82 ? 10.641 14.091 -2.196 1.00 74.31 82 GLU A C 1
ATOM 713 O O . GLU A 1 82 ? 11.578 14.403 -2.924 1.00 74.31 82 GLU A O 1
ATOM 718 N N . SER A 1 83 ? 9.370 14.177 -2.597 1.00 60.59 83 SER A N 1
ATOM 719 C CA . SER A 1 83 ? 8.964 14.647 -3.927 1.00 60.59 83 SER A CA 1
ATOM 720 C C . SER A 1 83 ? 8.548 16.124 -3.959 1.00 60.59 83 SER A C 1
ATOM 722 O O . SER A 1 83 ? 8.110 16.589 -5.012 1.00 60.59 83 SER A O 1
ATOM 724 N N . SER A 1 84 ? 8.606 16.817 -2.814 1.00 53.62 84 SER A N 1
ATOM 725 C CA . SER A 1 84 ? 8.200 18.222 -2.646 1.00 53.62 84 SER A CA 1
ATOM 726 C C . SER A 1 84 ? 9.375 19.189 -2.734 1.00 53.62 84 SER A C 1
ATOM 728 O O . SER A 1 84 ? 10.498 18.788 -2.357 1.00 53.62 84 SER A O 1
#

Sequence (84 aa):
YGLGIYAAMQFLQDKKKEAYTKFWLGKMFEKIYEARKNYNLNRYLDRVKPKDQSESYQQFLNFMWNLKLDEIKHIADHYLKESS

Secondary structure (DSSP, 8-state):
-HHHHHHHHHHHHTT-S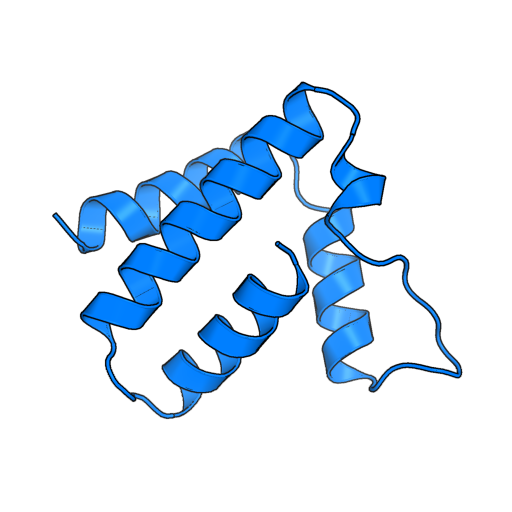HHHHHHHHHHHHHHHHHHHHTT-GGGTSPPP-TTTS-HHHHHHHHHHHH--HHHHHHHHHHHHHHT-